Protein AF-A0A3D5CRI7-F1 (afdb_monomer_lite)

Structure (mmCIF, N/CA/C/O backbone):
data_AF-A0A3D5CRI7-F1
#
_entry.id   AF-A0A3D5CRI7-F1
#
loop_
_atom_site.group_PDB
_atom_site.id
_atom_site.type_symbol
_atom_site.label_atom_id
_atom_site.label_alt_id
_atom_site.label_comp_id
_atom_site.label_asym_id
_atom_site.label_entity_id
_atom_site.label_seq_id
_atom_site.pdbx_PDB_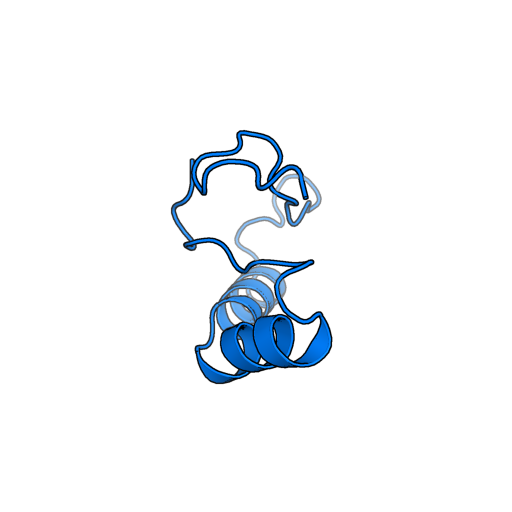ins_code
_atom_site.Cartn_x
_atom_site.Cartn_y
_atom_site.Cartn_z
_atom_site.occupancy
_atom_site.B_iso_or_equiv
_atom_site.auth_seq_id
_atom_site.auth_comp_id
_atom_site.auth_asym_id
_atom_site.auth_atom_id
_atom_site.pdbx_PDB_model_num
ATOM 1 N N . ILE A 1 1 ? 18.574 14.083 -15.139 1.00 49.84 1 ILE A N 1
ATOM 2 C CA . ILE A 1 1 ? 17.437 13.487 -14.402 1.00 49.84 1 ILE A CA 1
ATOM 3 C C . ILE A 1 1 ? 17.700 13.789 -12.934 1.00 49.84 1 ILE A C 1
ATOM 5 O O . ILE A 1 1 ? 18.774 13.424 -12.473 1.00 49.84 1 ILE A O 1
ATOM 9 N N . LEU A 1 2 ? 16.826 14.536 -12.250 1.00 48.72 2 LEU A N 1
ATOM 10 C CA . LEU A 1 2 ? 16.879 14.612 -10.786 1.00 48.72 2 LEU A CA 1
ATOM 11 C C . LEU A 1 2 ? 16.347 13.269 -10.279 1.00 48.72 2 LEU A C 1
ATOM 13 O O . LEU A 1 2 ? 15.160 12.997 -10.432 1.00 48.72 2 LEU A O 1
ATOM 17 N N . LEU A 1 3 ? 17.233 12.412 -9.780 1.00 60.00 3 LEU A N 1
ATOM 18 C CA . LEU A 1 3 ? 16.833 11.244 -9.006 1.00 60.00 3 LEU A CA 1
ATOM 19 C C . LEU A 1 3 ? 16.803 11.705 -7.551 1.00 60.00 3 LEU A C 1
ATOM 21 O O . LEU A 1 3 ? 17.840 12.092 -7.017 1.00 60.00 3 LEU A O 1
ATOM 25 N N . GLU A 1 4 ? 15.621 11.736 -6.947 1.00 60.84 4 GLU A N 1
ATOM 26 C CA . GLU A 1 4 ? 15.510 11.888 -5.499 1.00 60.84 4 GLU A CA 1
ATOM 27 C C . GLU A 1 4 ? 16.124 10.639 -4.845 1.00 60.84 4 GLU A C 1
ATOM 29 O O . GLU A 1 4 ? 15.967 9.528 -5.366 1.00 60.84 4 GLU A O 1
ATOM 34 N N . GLU A 1 5 ? 16.887 10.821 -3.765 1.00 62.34 5 GLU A N 1
ATOM 35 C CA . GLU A 1 5 ? 17.423 9.692 -3.000 1.00 62.34 5 GLU A CA 1
ATOM 36 C C . GLU A 1 5 ? 16.263 8.860 -2.433 1.00 62.34 5 GLU A C 1
ATOM 38 O O . GLU A 1 5 ? 15.199 9.398 -2.126 1.00 62.34 5 G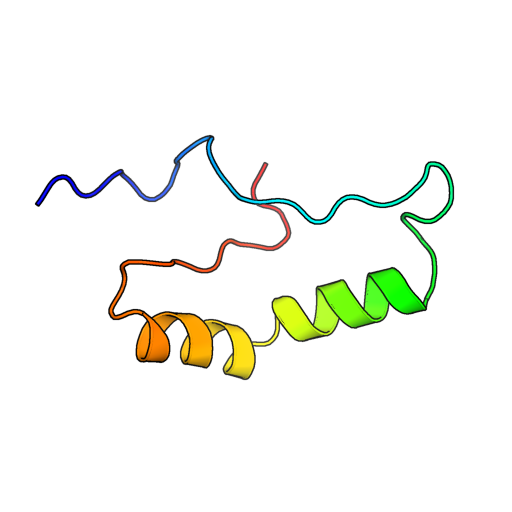LU A O 1
ATOM 43 N N . ASP A 1 6 ? 16.461 7.548 -2.270 1.00 65.12 6 ASP A N 1
ATOM 44 C CA . ASP A 1 6 ? 15.402 6.586 -1.907 1.00 65.12 6 ASP A CA 1
ATOM 45 C C . ASP A 1 6 ? 14.780 6.803 -0.502 1.00 65.12 6 ASP A C 1
ATOM 47 O O . ASP A 1 6 ? 13.901 6.052 -0.092 1.00 65.12 6 ASP A O 1
ATOM 51 N N . ASN A 1 7 ? 15.177 7.864 0.212 1.00 65.00 7 ASN A N 1
ATOM 52 C CA . ASN A 1 7 ? 14.679 8.269 1.530 1.00 65.00 7 ASN A CA 1
ATOM 53 C C . ASN A 1 7 ? 13.828 9.556 1.472 1.00 65.00 7 ASN A C 1
ATOM 55 O O . ASN A 1 7 ? 13.938 10.427 2.339 1.00 65.00 7 ASN A O 1
ATOM 59 N N . SER A 1 8 ? 13.002 9.710 0.434 1.00 72.31 8 SER A N 1
ATOM 60 C CA . SER A 1 8 ? 12.091 10.855 0.311 1.00 72.31 8 SER A CA 1
ATOM 61 C C . SER A 1 8 ? 10.986 10.820 1.381 1.00 72.31 8 SER A C 1
ATOM 63 O O . SER A 1 8 ? 10.335 9.785 1.541 1.00 72.31 8 SER A O 1
ATOM 65 N N . PRO A 1 9 ? 10.681 11.945 2.062 1.00 78.31 9 PRO A N 1
ATOM 66 C CA . PRO A 1 9 ? 9.532 12.039 2.964 1.00 78.31 9 PRO A CA 1
ATOM 67 C C . PRO A 1 9 ? 8.182 12.110 2.219 1.00 78.31 9 PRO A C 1
ATOM 69 O O . PRO A 1 9 ? 7.136 12.231 2.856 1.00 78.31 9 PRO A O 1
ATOM 72 N N . TYR A 1 10 ? 8.175 12.072 0.880 1.00 84.12 10 TYR A N 1
ATOM 73 C CA . TYR A 1 10 ? 6.992 12.288 0.040 1.00 84.12 10 TYR A CA 1
ATOM 74 C C . TYR A 1 10 ? 6.389 10.987 -0.508 1.00 84.12 10 TYR A C 1
ATOM 76 O O . TYR A 1 10 ? 6.036 10.886 -1.684 1.00 84.12 10 TYR A O 1
ATOM 84 N N . VAL A 1 11 ? 6.242 9.979 0.351 1.00 87.44 11 VAL A N 1
ATOM 85 C CA . VAL A 1 11 ? 5.588 8.716 -0.015 1.00 87.44 11 VAL A CA 1
ATOM 86 C C . VAL A 1 11 ? 4.066 8.875 -0.097 1.00 87.44 11 VAL A C 1
ATOM 88 O O . VAL A 1 11 ? 3.442 9.578 0.700 1.00 87.44 11 VAL A O 1
ATOM 91 N N . ASN A 1 12 ? 3.439 8.196 -1.059 1.00 90.56 12 ASN A N 1
ATOM 92 C CA . ASN A 1 12 ? 1.979 8.101 -1.113 1.00 90.56 12 ASN A CA 1
ATOM 93 C C . ASN A 1 12 ? 1.464 7.135 -0.036 1.00 90.56 12 ASN A C 1
ATOM 95 O O . ASN A 1 12 ? 2.085 6.108 0.226 1.00 90.56 12 ASN A O 1
ATOM 99 N N . ILE A 1 13 ? 0.293 7.429 0.539 1.00 91.62 13 ILE A N 1
ATOM 100 C CA . ILE A 1 13 ? -0.313 6.633 1.619 1.00 91.62 13 ILE A CA 1
ATOM 101 C C . ILE A 1 13 ? -1.714 6.131 1.259 1.00 91.62 13 ILE A C 1
ATOM 103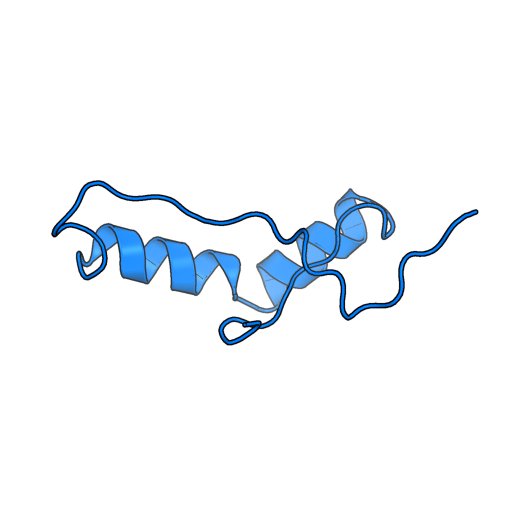 O O . ILE A 1 13 ? -2.436 6.741 0.468 1.00 91.62 13 ILE A O 1
ATOM 107 N N . ILE A 1 14 ? -2.130 5.043 1.908 1.00 92.25 14 ILE A N 1
ATOM 108 C CA . ILE A 1 14 ? -3.530 4.610 1.937 1.00 92.25 14 ILE A CA 1
ATOM 109 C C . ILE A 1 14 ? -4.213 5.271 3.134 1.00 92.25 14 ILE A C 1
ATOM 111 O O . ILE A 1 14 ? -3.831 5.047 4.279 1.00 92.25 14 ILE A O 1
ATOM 115 N N . ALA A 1 15 ? -5.247 6.066 2.871 1.00 95.06 15 ALA A N 1
ATOM 116 C CA . ALA A 1 15 ? -6.062 6.689 3.906 1.00 95.06 15 ALA A CA 1
ATOM 117 C C . ALA A 1 15 ? -7.365 5.906 4.117 1.00 95.06 15 ALA A C 1
ATOM 119 O O . ALA A 1 15 ? -8.038 5.519 3.159 1.00 95.06 15 ALA A O 1
ATOM 120 N N . THR A 1 16 ? -7.756 5.714 5.375 1.00 96.00 16 THR A N 1
ATOM 121 C CA . THR A 1 16 ? -9.042 5.114 5.751 1.00 96.00 16 THR A CA 1
ATOM 122 C C . THR A 1 16 ? -9.847 6.077 6.612 1.00 96.00 16 THR A C 1
ATOM 124 O O . THR A 1 16 ? -9.324 7.066 7.129 1.00 96.00 16 THR A O 1
ATOM 127 N N . ARG A 1 17 ? -11.141 5.794 6.802 1.00 97.56 17 ARG A N 1
ATOM 128 C CA . ARG A 1 17 ? -11.886 6.460 7.876 1.00 97.56 17 ARG A CA 1
ATOM 129 C C . ARG A 1 17 ? -11.318 6.026 9.224 1.00 97.56 17 ARG A C 1
ATOM 131 O O . ARG A 1 17 ? -10.814 4.910 9.360 1.00 97.56 17 ARG A O 1
ATOM 138 N N . 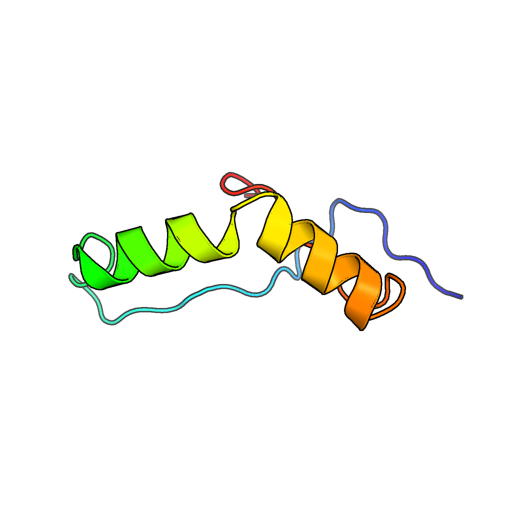LYS A 1 18 ? -11.465 6.900 10.218 1.00 97.06 18 LYS A N 1
ATOM 139 C CA . LYS A 1 18 ? -11.088 6.607 11.600 1.00 97.06 18 LYS A CA 1
ATOM 140 C C . LYS A 1 18 ? -11.814 5.353 12.097 1.00 97.06 18 LYS A C 1
ATOM 142 O O . LYS A 1 18 ? -13.042 5.311 12.044 1.00 97.06 18 LYS A O 1
ATOM 147 N N . GLY A 1 19 ? -11.066 4.377 12.602 1.00 96.38 19 GLY A N 1
ATOM 148 C CA . GLY A 1 19 ? -11.574 3.096 13.106 1.00 96.38 19 GLY A CA 1
ATOM 149 C C . GLY A 1 19 ? -11.579 1.955 12.081 1.00 96.38 19 GLY A C 1
ATOM 150 O O . GLY A 1 19 ? -11.719 0.797 12.474 1.00 96.38 19 GLY A O 1
ATOM 151 N N . ASP A 1 20 ? -11.395 2.248 10.789 1.00 97.25 20 ASP A N 1
ATOM 152 C CA . ASP A 1 20 ? -11.360 1.235 9.724 1.00 97.25 20 ASP A CA 1
ATOM 153 C C . ASP A 1 20 ? -9.936 0.728 9.417 1.00 97.25 20 ASP A C 1
ATOM 155 O O . ASP A 1 20 ? -9.785 -0.206 8.620 1.00 97.25 20 ASP A O 1
ATOM 159 N N . GLU A 1 21 ? -8.901 1.294 10.052 1.00 93.19 21 GLU A N 1
ATOM 160 C CA . GLU A 1 21 ? -7.476 1.035 9.770 1.00 93.19 21 GLU A CA 1
ATOM 161 C C . GLU A 1 21 ? -7.134 -0.455 9.908 1.00 93.19 21 GLU A C 1
ATOM 163 O O . GLU A 1 21 ? -6.311 -0.999 9.176 1.00 93.19 21 GLU A O 1
ATOM 168 N N . ASN A 1 22 ? -7.814 -1.133 10.836 1.00 94.88 22 ASN A N 1
ATOM 169 C CA . ASN A 1 22 ? -7.593 -2.539 11.161 1.00 94.88 22 ASN A CA 1
ATOM 170 C C . ASN A 1 22 ? -8.622 -3.489 10.540 1.00 94.88 22 ASN A C 1
ATOM 172 O O . ASN A 1 22 ? -8.621 -4.680 10.864 1.00 94.88 22 ASN A O 1
ATOM 176 N N . SER A 1 23 ? -9.512 -2.992 9.677 1.00 97.44 23 SER A N 1
ATOM 177 C CA . SER A 1 23 ? -10.518 -3.838 9.040 1.00 97.44 23 SER A CA 1
ATOM 178 C C . SER A 1 23 ? -9.871 -4.865 8.102 1.00 97.44 23 SER A C 1
ATOM 180 O O . SER A 1 23 ? -8.881 -4.588 7.423 1.00 97.44 23 SER A O 1
ATOM 182 N N . GLU A 1 24 ? -10.465 -6.057 8.014 1.00 97.69 24 GLU A N 1
ATOM 183 C CA . GLU A 1 24 ? -9.954 -7.159 7.180 1.00 97.69 24 GLU A CA 1
ATOM 184 C C . GLU A 1 24 ? -9.763 -6.768 5.709 1.00 97.69 24 GLU A C 1
ATOM 186 O O . GLU A 1 24 ? -8.841 -7.229 5.041 1.00 97.69 24 GLU A O 1
ATOM 191 N N . LYS A 1 25 ? -10.616 -5.878 5.194 1.00 96.88 25 LYS A N 1
ATOM 192 C CA . LYS A 1 25 ? -10.516 -5.385 3.815 1.00 96.88 25 LYS A CA 1
ATOM 193 C C . LYS A 1 25 ? -9.265 -4.530 3.608 1.00 96.88 25 LYS A C 1
ATOM 195 O O . LYS A 1 25 ? -8.607 -4.672 2.583 1.00 96.88 25 LYS A O 1
ATOM 200 N N . ILE A 1 26 ? -8.939 -3.672 4.575 1.00 96.62 26 ILE A N 1
ATOM 201 C CA . ILE A 1 26 ? -7.763 -2.798 4.511 1.00 96.62 26 ILE A CA 1
ATOM 202 C C . ILE A 1 26 ? -6.486 -3.615 4.662 1.00 96.62 26 ILE A C 1
ATOM 204 O O . ILE A 1 26 ? -5.571 -3.451 3.861 1.00 96.62 26 ILE A O 1
ATOM 208 N N . LYS A 1 27 ? -6.453 -4.572 5.594 1.00 95.00 27 LYS A N 1
ATOM 209 C CA . LYS A 1 27 ? -5.305 -5.478 5.748 1.00 95.00 27 LYS A CA 1
ATOM 210 C C . LYS A 1 27 ? -5.015 -6.275 4.477 1.00 95.00 27 LYS A C 1
ATOM 212 O O . LYS A 1 27 ? -3.873 -6.305 4.038 1.00 95.00 27 LYS A O 1
ATOM 217 N N . LYS A 1 28 ? -6.046 -6.842 3.840 1.00 96.69 28 LYS A N 1
ATOM 218 C CA . LYS A 1 28 ? -5.889 -7.564 2.565 1.00 96.69 28 LYS A CA 1
ATOM 219 C C . LYS A 1 28 ? -5.391 -6.668 1.434 1.00 96.69 28 LYS A C 1
ATOM 221 O O . LYS A 1 28 ? -4.592 -7.111 0.618 1.00 96.69 28 LYS A O 1
ATOM 226 N N . LEU A 1 29 ? -5.852 -5.418 1.374 1.00 95.56 29 LEU A N 1
ATOM 227 C CA . LEU A 1 29 ? -5.350 -4.454 0.395 1.00 95.56 29 LEU A CA 1
ATOM 228 C C . LEU A 1 29 ? -3.860 -4.169 0.620 1.00 95.56 29 LEU A C 1
ATOM 230 O O . LEU A 1 29 ? -3.084 -4.237 -0.328 1.00 95.56 29 LEU A O 1
ATOM 234 N N . LEU A 1 30 ? -3.465 -3.890 1.866 1.00 93.94 30 LEU A N 1
ATOM 235 C CA . LEU A 1 30 ? -2.067 -3.648 2.224 1.00 93.94 30 LEU A CA 1
ATOM 236 C C . LEU A 1 30 ? -1.187 -4.858 1.907 1.00 93.94 30 LEU A C 1
ATOM 238 O O . LEU A 1 30 ? -0.107 -4.683 1.358 1.00 93.94 30 LEU A O 1
ATOM 242 N N . GLU A 1 31 ? -1.650 -6.072 2.201 1.00 93.94 31 GLU A N 1
ATOM 243 C CA . GLU A 1 31 ? -0.935 -7.304 1.862 1.00 93.94 31 GLU A CA 1
ATOM 244 C C . GLU A 1 31 ? -0.690 -7.402 0.354 1.00 93.94 31 GLU A C 1
ATOM 246 O O . GLU A 1 31 ? 0.447 -7.581 -0.067 1.00 93.94 31 GLU A O 1
ATOM 251 N N . VAL A 1 32 ? -1.730 -7.216 -0.469 1.00 95.56 32 VAL A N 1
ATOM 252 C CA . VAL A 1 32 ? -1.604 -7.311 -1.930 1.00 95.56 32 VAL A CA 1
ATOM 253 C C . VAL A 1 32 ? -0.645 -6.264 -2.490 1.00 95.56 32 VAL A C 1
ATOM 255 O O . VAL A 1 32 ? 0.171 -6.597 -3.344 1.00 95.56 32 VAL A O 1
ATOM 258 N N . LEU A 1 33 ? -0.711 -5.021 -2.006 1.00 94.06 33 LEU A N 1
ATOM 259 C CA . LEU A 1 33 ? 0.160 -3.940 -2.475 1.00 94.06 33 LEU A CA 1
ATOM 260 C C . LEU A 1 33 ? 1.641 -4.156 -2.120 1.00 94.06 33 LEU A C 1
ATOM 262 O O . LEU A 1 33 ? 2.504 -3.648 -2.832 1.00 94.06 33 LEU A O 1
ATOM 266 N N . HIS A 1 34 ? 1.936 -4.922 -1.066 1.00 94.06 34 HIS A N 1
ATOM 267 C CA . HIS A 1 34 ? 3.304 -5.250 -0.647 1.00 94.06 34 HIS A CA 1
ATOM 268 C C . HIS A 1 34 ? 3.795 -6.619 -1.137 1.00 94.06 34 HIS A C 1
ATOM 270 O O . HIS A 1 34 ? 4.882 -7.046 -0.752 1.00 94.06 34 HIS A O 1
ATOM 276 N N . ARG A 1 35 ? 3.035 -7.329 -1.979 1.00 96.00 35 ARG A N 1
ATOM 277 C CA . ARG A 1 35 ? 3.536 -8.563 -2.593 1.00 96.00 35 ARG A CA 1
ATOM 278 C C . ARG A 1 35 ? 4.629 -8.261 -3.613 1.00 96.00 35 ARG A C 1
ATOM 280 O O . ARG A 1 35 ? 4.510 -7.323 -4.400 1.00 96.00 35 ARG A O 1
ATOM 287 N N . GLU A 1 36 ? 5.635 -9.131 -3.666 1.00 94.62 36 GLU A N 1
ATOM 288 C CA . GLU A 1 36 ? 6.776 -9.006 -4.584 1.00 94.62 36 GLU A CA 1
ATOM 289 C C . GLU A 1 36 ? 6.352 -8.889 -6.055 1.00 94.62 36 GLU A C 1
ATOM 291 O O . GLU A 1 36 ? 6.909 -8.091 -6.806 1.00 94.62 36 GLU A O 1
ATOM 296 N N . ASP A 1 37 ? 5.341 -9.652 -6.480 1.00 96.44 37 ASP A N 1
ATOM 297 C CA . ASP A 1 37 ? 4.855 -9.630 -7.860 1.00 96.44 37 ASP A CA 1
ATOM 298 C C . ASP A 1 37 ? 4.191 -8.297 -8.230 1.00 96.44 37 ASP A C 1
ATOM 300 O O . ASP A 1 37 ? 4.376 -7.799 -9.342 1.00 96.44 37 ASP A O 1
ATOM 304 N N . VAL A 1 38 ? 3.469 -7.687 -7.290 1.00 95.88 38 VAL A N 1
ATOM 305 C CA . VAL A 1 38 ? 2.856 -6.366 -7.465 1.00 95.88 38 VAL A CA 1
ATOM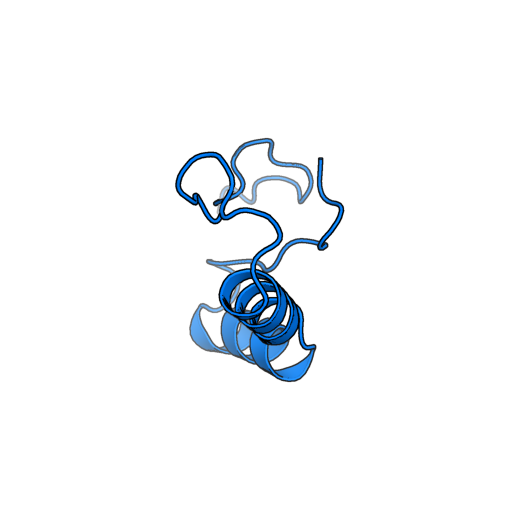 306 C C . VAL A 1 38 ? 3.914 -5.267 -7.468 1.00 95.88 38 VAL A C 1
ATOM 308 O O . VAL A 1 38 ? 3.877 -4.395 -8.335 1.00 95.88 38 VAL A O 1
ATOM 311 N N . GLN A 1 39 ? 4.879 -5.318 -6.550 1.00 93.56 39 GLN A N 1
ATOM 312 C CA . GLN A 1 39 ? 5.972 -4.345 -6.490 1.00 93.56 39 GLN A CA 1
ATOM 313 C C . GLN A 1 39 ? 6.809 -4.369 -7.772 1.00 93.56 39 GLN A C 1
ATOM 315 O O . GLN A 1 39 ? 7.024 -3.326 -8.390 1.00 93.56 39 GLN A O 1
ATOM 320 N N . LYS A 1 40 ? 7.173 -5.564 -8.242 1.00 94.19 40 LYS A N 1
ATOM 321 C CA . LYS A 1 40 ? 7.888 -5.735 -9.507 1.00 94.19 40 LYS A CA 1
ATOM 322 C C . LYS A 1 40 ? 7.082 -5.220 -10.698 1.00 94.19 40 LYS A C 1
ATOM 324 O O . LYS A 1 40 ? 7.620 -4.534 -11.562 1.00 94.19 40 LYS A O 1
ATOM 329 N N . TRP A 1 41 ? 5.776 -5.490 -10.726 1.00 95.62 41 TRP A N 1
ATOM 330 C CA . TRP A 1 41 ? 4.903 -4.957 -11.770 1.00 95.62 41 TRP A CA 1
ATOM 331 C C . TRP A 1 41 ? 4.883 -3.421 -11.789 1.00 95.62 41 TRP A C 1
ATOM 333 O O . TRP A 1 41 ? 4.872 -2.836 -12.871 1.00 95.62 41 TRP A O 1
ATOM 343 N N . ILE A 1 42 ? 4.902 -2.757 -10.626 1.00 94.31 42 ILE A N 1
ATOM 344 C CA . ILE A 1 42 ? 4.980 -1.288 -10.534 1.00 94.31 42 ILE A CA 1
ATOM 345 C C . ILE A 1 42 ? 6.287 -0.785 -11.161 1.00 94.31 42 ILE A C 1
ATOM 347 O O . ILE A 1 42 ? 6.251 0.124 -11.992 1.00 94.31 42 ILE A O 1
ATOM 351 N N . GLU A 1 43 ? 7.424 -1.384 -10.807 1.00 91.88 43 GLU A N 1
ATOM 352 C CA . GLU A 1 43 ? 8.735 -0.993 -11.341 1.00 91.88 43 GLU A CA 1
ATOM 353 C C . GLU A 1 43 ? 8.798 -1.148 -12.865 1.00 91.88 43 GLU A C 1
ATOM 355 O O . GLU A 1 43 ? 9.155 -0.200 -13.574 1.00 91.88 43 GLU A O 1
ATOM 360 N N . ASP A 1 44 ? 8.362 -2.306 -13.368 1.00 94.81 44 ASP A N 1
ATOM 361 C CA . ASP A 1 44 ? 8.336 -2.628 -14.795 1.00 94.81 44 ASP A CA 1
ATOM 362 C C . ASP A 1 44 ? 7.392 -1.692 -15.566 1.00 94.81 44 ASP A C 1
ATOM 364 O O . ASP A 1 44 ? 7.705 -1.227 -16.666 1.00 94.81 44 ASP A O 1
ATOM 368 N N . LYS A 1 45 ? 6.219 -1.388 -14.995 1.00 95.81 45 LYS A N 1
ATOM 369 C CA . LYS A 1 45 ? 5.187 -0.582 -15.656 1.00 95.81 45 LYS A CA 1
ATOM 370 C C . LYS A 1 45 ? 5.599 0.878 -15.826 1.00 95.81 45 LYS A C 1
ATOM 372 O O . LYS A 1 45 ? 5.225 1.491 -16.829 1.00 95.81 45 LYS A O 1
ATOM 377 N N . TRP A 1 46 ? 6.315 1.431 -14.850 1.00 93.44 46 TRP A N 1
ATOM 378 C CA . TRP A 1 46 ? 6.623 2.863 -14.781 1.00 93.44 46 TRP A CA 1
ATOM 379 C C . TRP A 1 46 ? 8.094 3.194 -15.040 1.00 93.44 46 TRP A C 1
ATOM 381 O O . TRP A 1 46 ? 8.472 4.366 -14.974 1.00 93.44 4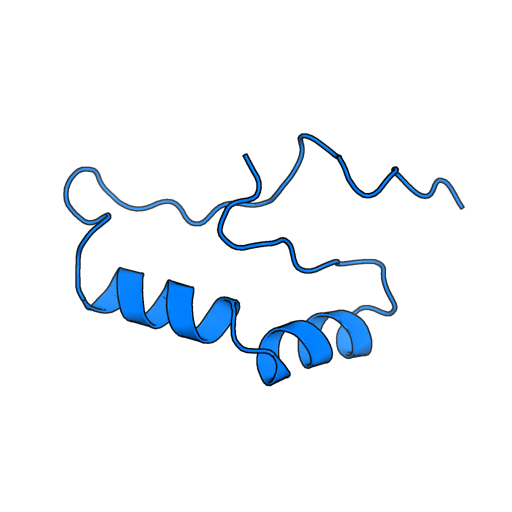6 TRP A O 1
ATOM 391 N N . GLY A 1 47 ? 8.925 2.191 -15.340 1.00 87.94 47 GLY A N 1
ATOM 392 C CA . GLY A 1 47 ? 10.327 2.384 -15.713 1.00 87.94 47 GLY A CA 1
ATOM 393 C C . GLY A 1 47 ? 11.116 3.171 -14.666 1.00 87.94 47 GLY A C 1
ATOM 394 O O . GLY A 1 47 ? 11.904 4.045 -15.021 1.00 87.94 47 GLY A O 1
ATOM 395 N N . GLY A 1 48 ? 10.833 2.936 -13.381 1.00 83.25 48 GLY A N 1
ATOM 396 C CA . GLY A 1 48 ? 11.476 3.624 -12.255 1.00 83.25 48 GLY A CA 1
ATOM 397 C C . GLY A 1 48 ? 10.955 5.032 -11.935 1.00 83.25 48 GLY A C 1
ATOM 398 O O . GLY A 1 48 ? 11.449 5.644 -10.992 1.00 83.25 48 GLY A O 1
ATOM 399 N N . SER A 1 49 ? 9.951 5.546 -12.660 1.00 87.00 49 SER A N 1
ATOM 400 C CA . SER A 1 49 ? 9.279 6.817 -12.309 1.00 87.00 49 SER A CA 1
ATOM 401 C C . SER A 1 49 ? 8.345 6.684 -11.101 1.00 87.00 49 SER A C 1
ATOM 403 O O . SER A 1 49 ? 7.995 7.677 -10.471 1.00 87.00 49 SER A O 1
ATOM 405 N N . VAL A 1 50 ? 7.937 5.453 -10.787 1.00 89.88 50 VAL A N 1
ATOM 406 C CA . VAL A 1 50 ? 7.219 5.086 -9.564 1.00 89.88 50 VAL A CA 1
ATOM 407 C C . VAL A 1 50 ? 8.017 3.974 -8.902 1.00 89.88 50 VAL A C 1
ATOM 409 O O . VAL A 1 50 ? 8.374 3.001 -9.568 1.00 89.88 50 VAL A O 1
ATOM 412 N N . LYS A 1 51 ? 8.287 4.125 -7.606 1.00 88.56 51 LYS A N 1
ATOM 413 C CA . LYS A 1 51 ? 9.028 3.151 -6.805 1.00 88.56 51 LYS A CA 1
ATOM 414 C C . LYS A 1 51 ? 8.147 2.635 -5.664 1.00 88.56 51 LYS A C 1
ATOM 416 O O . LYS A 1 51 ? 7.534 3.455 -4.975 1.00 88.56 51 LYS A O 1
ATOM 421 N N . PRO A 1 52 ? 8.048 1.311 -5.466 1.00 90.56 52 PRO A N 1
ATOM 422 C CA . PRO A 1 52 ? 7.477 0.746 -4.252 1.00 90.56 52 PRO A CA 1
ATOM 423 C C . PRO A 1 52 ? 8.284 1.159 -3.017 1.00 90.56 52 PRO A C 1
ATOM 425 O O . PRO A 1 52 ? 9.488 1.387 -3.099 1.00 90.56 52 PRO A O 1
ATOM 428 N N . VAL A 1 53 ? 7.618 1.220 -1.867 1.00 87.19 53 VAL A N 1
ATOM 429 C CA . VAL A 1 53 ? 8.250 1.492 -0.570 1.00 87.19 53 VAL A CA 1
ATOM 430 C C . VAL A 1 53 ? 8.065 0.302 0.365 1.00 87.19 53 VAL A C 1
ATOM 432 O O . VAL A 1 53 ? 7.155 -0.513 0.177 1.00 87.19 53 VAL A O 1
ATOM 435 N N . ALA A 1 54 ? 8.940 0.189 1.364 1.00 79.88 54 ALA A N 1
ATOM 436 C CA . ALA A 1 54 ? 8.803 -0.819 2.406 1.00 79.88 54 ALA A CA 1
ATOM 437 C C . ALA A 1 54 ? 7.545 -0.555 3.251 1.00 79.88 54 ALA A C 1
ATOM 439 O O . ALA A 1 54 ? 7.161 0.594 3.471 1.00 79.88 54 ALA A O 1
ATOM 440 N N . ALA A 1 55 ? 6.915 -1.621 3.750 1.00 70.88 55 ALA A N 1
ATOM 441 C CA . ALA A 1 55 ? 5.680 -1.525 4.536 1.00 70.88 55 ALA A CA 1
ATOM 442 C C . ALA A 1 55 ? 5.854 -0.768 5.868 1.00 70.88 55 ALA A C 1
ATOM 444 O O . ALA A 1 55 ? 4.877 -0.328 6.472 1.00 70.88 55 ALA A O 1
ATOM 445 N N . ASP A 1 56 ? 7.094 -0.633 6.331 1.00 68.25 56 ASP A N 1
ATOM 446 C CA . ASP A 1 56 ? 7.508 0.077 7.534 1.00 68.25 56 ASP A CA 1
ATOM 447 C C . ASP A 1 56 ? 8.286 1.367 7.235 1.00 68.25 56 ASP A C 1
ATOM 449 O O . ASP A 1 56 ? 8.864 1.941 8.160 1.00 68.25 56 ASP A O 1
ATOM 453 N N . ALA A 1 57 ? 8.284 1.838 5.980 1.00 60.31 57 ALA A N 1
ATOM 454 C CA . ALA A 1 57 ? 8.822 3.146 5.628 1.00 60.31 57 ALA A CA 1
ATOM 455 C C . ALA A 1 57 ? 8.083 4.219 6.449 1.00 60.31 57 ALA A C 1
ATOM 457 O O . ALA A 1 57 ? 6.881 4.437 6.274 1.00 60.31 57 ALA A O 1
ATOM 458 N N . LYS A 1 58 ? 8.797 4.817 7.408 1.00 49.00 58 LYS A N 1
ATOM 459 C CA . LYS A 1 58 ? 8.315 5.876 8.301 1.00 49.00 58 LYS A CA 1
ATOM 460 C C . LYS A 1 58 ? 8.831 7.229 7.860 1.00 49.00 58 LYS A C 1
ATOM 462 O O . LYS A 1 58 ? 10.032 7.296 7.522 1.00 49.00 58 LYS A O 1
#

Foldseek 3Di:
DPDDPPLDPDDDDDDDPPPCCPPPVNVVVLVVCPDPVNQVCQCVVCVPPDHDDDPPND

Sequence (58 aa):
ILLEEDNSPYVNIIATRKGDENSEKIKKLLEVLHREDVQKWIEDKWGGSVKPVAADAK

pLDDT: mean 86.25, std 13.97, range [48.72, 97.69]

Radius of gyration: 13.25 Å; chains: 1; bounding box: 29×24×29 Å

Secondary structure (DSSP, 8-state):
-----S--S--------TT-TT-HHHHHHHHHHTSHHHHHHHHHHHTTSS----TT--